Protein AF-A0A8T4UH67-F1 (afdb_monomer_lite)

pLDDT: mean 82.07, std 15.34, range [49.44, 96.0]

Foldseek 3Di:
DPPVVVVVVVVVVVVVPPPPDDPDDPQNVVQVVVQVVVPWDWDWDAFDDQLHGPDPDTATATDAPNGGDRHSVVCVVCNVVRPPD

Radius of gyration: 19.35 Å; chains: 1; bounding box: 38×39×51 Å

Structure (mmCIF, N/CA/C/O backbone):
data_AF-A0A8T4UH67-F1
#
_entry.id   AF-A0A8T4UH67-F1
#
loop_
_atom_site.group_PDB
_atom_site.id
_atom_site.ty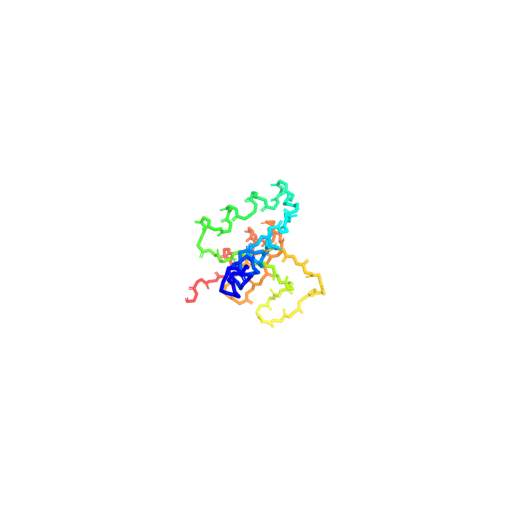pe_symbol
_atom_site.label_atom_id
_atom_site.label_alt_id
_atom_site.label_comp_id
_atom_site.label_asym_id
_atom_site.label_entity_id
_atom_site.label_seq_id
_atom_site.pdbx_PDB_ins_code
_atom_site.Cartn_x
_atom_site.Cartn_y
_atom_site.Cartn_z
_atom_site.occupancy
_atom_site.B_iso_or_equiv
_atom_site.auth_seq_id
_atom_site.auth_comp_id
_atom_site.auth_asym_id
_atom_site.auth_atom_id
_atom_site.pdbx_PDB_model_num
ATOM 1 N N . MET A 1 1 ? 22.456 -27.625 39.524 1.00 56.25 1 MET A N 1
ATOM 2 C CA . MET A 1 1 ? 21.592 -26.830 38.622 1.00 56.25 1 MET A CA 1
ATOM 3 C C . MET A 1 1 ? 20.677 -27.781 37.878 1.00 56.25 1 MET A C 1
ATOM 5 O O . MET A 1 1 ? 21.170 -28.632 37.148 1.00 56.25 1 MET A O 1
ATOM 9 N N . ASN A 1 2 ? 19.369 -27.700 38.124 1.00 56.06 2 ASN A N 1
ATOM 10 C CA . ASN A 1 2 ? 18.403 -28.609 37.514 1.00 56.06 2 ASN A CA 1
ATOM 11 C C . ASN A 1 2 ? 18.377 -28.372 36.004 1.00 56.06 2 ASN A C 1
ATOM 13 O O . ASN A 1 2 ? 18.154 -27.247 35.563 1.00 56.06 2 ASN A O 1
ATOM 17 N N . LYS A 1 3 ? 18.595 -29.434 35.223 1.00 64.00 3 LYS A N 1
ATOM 18 C CA . LYS A 1 3 ? 18.606 -29.430 33.748 1.00 64.00 3 LYS A CA 1
ATOM 19 C C . LYS A 1 3 ? 17.358 -28.745 33.155 1.00 64.00 3 LYS A C 1
ATOM 21 O O . LYS A 1 3 ? 17.432 -28.125 32.102 1.00 64.00 3 LYS A O 1
A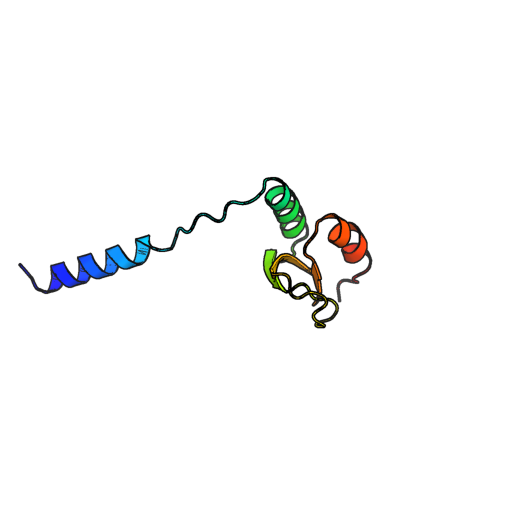TOM 26 N N . ASN A 1 4 ? 16.255 -28.762 33.907 1.00 68.12 4 ASN A N 1
ATOM 27 C CA . ASN A 1 4 ? 14.980 -28.125 33.578 1.00 68.12 4 ASN A CA 1
ATOM 28 C C . ASN A 1 4 ? 15.024 -26.585 33.626 1.00 68.12 4 ASN A C 1
ATOM 30 O O . ASN A 1 4 ? 14.324 -25.939 32.858 1.00 68.12 4 ASN A O 1
ATOM 34 N N . ILE A 1 5 ? 15.863 -25.984 34.475 1.00 71.69 5 ILE A N 1
ATOM 35 C CA . ILE A 1 5 ? 15.991 -24.519 34.586 1.00 71.69 5 ILE A CA 1
ATOM 36 C C . ILE A 1 5 ? 16.730 -23.955 33.366 1.00 71.69 5 ILE A C 1
ATOM 38 O O . ILE A 1 5 ? 16.359 -22.904 32.854 1.00 71.69 5 ILE A O 1
ATOM 42 N N . LEU A 1 6 ? 17.727 -24.681 32.849 1.00 70.94 6 LEU A N 1
ATOM 43 C CA . LEU A 1 6 ? 18.498 -24.259 31.676 1.00 70.94 6 LEU A CA 1
ATOM 44 C C . LEU A 1 6 ? 17.619 -24.172 30.415 1.00 70.94 6 LEU A C 1
ATOM 46 O O . LEU A 1 6 ? 17.755 -23.240 29.630 1.00 70.94 6 LEU A O 1
ATOM 50 N N . ILE A 1 7 ? 16.681 -25.111 30.257 1.00 73.25 7 ILE A N 1
ATOM 51 C CA . ILE A 1 7 ? 15.761 -25.160 29.110 1.00 73.25 7 ILE A CA 1
ATOM 52 C C . ILE A 1 7 ? 14.789 -23.972 29.132 1.00 73.25 7 ILE A C 1
ATOM 54 O O . ILE A 1 7 ? 14.543 -23.358 28.096 1.00 73.25 7 ILE A O 1
ATOM 58 N N . ILE A 1 8 ? 14.280 -23.609 30.312 1.00 71.94 8 ILE A N 1
ATOM 59 C CA . ILE A 1 8 ? 13.351 -22.481 30.468 1.00 71.94 8 ILE A CA 1
ATOM 60 C C . ILE A 1 8 ? 14.049 -21.155 30.134 1.00 71.94 8 ILE A C 1
ATOM 62 O O . ILE A 1 8 ? 13.479 -20.321 29.436 1.00 71.94 8 ILE A O 1
ATOM 66 N N . VAL A 1 9 ? 15.303 -20.978 30.563 1.00 71.56 9 VAL A N 1
ATOM 67 C CA . VAL A 1 9 ? 16.085 -19.763 30.267 1.00 71.56 9 VAL A CA 1
ATOM 68 C C . VAL A 1 9 ? 16.352 -19.613 28.765 1.00 71.56 9 VAL A C 1
ATOM 70 O O . VAL A 1 9 ? 16.252 -18.508 28.235 1.00 71.56 9 VAL A O 1
ATOM 73 N N . ILE A 1 10 ? 16.624 -20.715 28.058 1.00 71.69 10 ILE A N 1
ATOM 74 C CA . ILE A 1 10 ? 16.833 -20.701 26.602 1.00 71.69 10 ILE A CA 1
ATOM 75 C C . ILE A 1 10 ? 15.540 -20.327 25.861 1.00 71.69 10 ILE A C 1
ATOM 77 O O . ILE A 1 10 ? 15.587 -19.523 24.935 1.00 71.69 10 ILE A O 1
ATOM 81 N N . LEU A 1 11 ? 14.383 -20.844 26.288 1.00 64.19 11 LEU A N 1
ATOM 82 C CA . LEU A 1 11 ? 13.091 -20.522 25.667 1.00 64.19 11 LEU A CA 1
ATOM 83 C C . LEU A 1 11 ? 12.706 -19.042 25.816 1.00 64.19 11 LEU A C 1
ATOM 85 O O . LEU A 1 11 ? 12.160 -18.463 24.881 1.00 64.19 11 LEU A O 1
ATOM 89 N N . VAL A 1 12 ? 13.030 -18.410 26.947 1.00 67.12 12 VAL A N 1
ATOM 90 C CA . VAL A 1 12 ? 12.742 -16.981 27.177 1.00 67.12 12 VAL A CA 1
ATOM 91 C C . VAL A 1 12 ? 13.629 -16.068 26.319 1.00 67.12 12 VAL A C 1
ATOM 93 O O . VAL A 1 12 ? 13.176 -15.017 25.872 1.00 67.12 12 VAL A O 1
ATOM 96 N N . LEU A 1 13 ? 14.869 -16.473 26.024 1.00 60.47 13 LEU A N 1
ATOM 97 C CA . LEU A 1 13 ? 15.801 -15.677 25.215 1.00 60.47 13 LEU A CA 1
ATOM 98 C C . LEU A 1 13 ? 15.397 -15.573 23.733 1.00 60.47 13 LEU A C 1
ATOM 100 O O . LEU A 1 13 ? 15.708 -14.573 23.092 1.00 60.47 13 LEU A O 1
ATOM 104 N N . ILE A 1 14 ? 14.671 -16.557 23.193 1.00 62.28 14 ILE A N 1
ATOM 105 C CA . ILE A 1 14 ? 14.274 -16.581 21.772 1.00 62.28 14 ILE A CA 1
ATOM 106 C C . ILE A 1 14 ? 13.148 -15.568 21.482 1.00 62.28 14 ILE A C 1
ATOM 108 O O . ILE A 1 14 ? 13.062 -15.043 20.374 1.00 62.28 14 ILE A O 1
ATOM 112 N N . PHE A 1 15 ? 12.332 -15.209 22.479 1.00 58.47 15 PHE A N 1
ATOM 113 C CA . PHE A 1 15 ? 11.235 -14.243 22.309 1.00 58.47 15 PHE A CA 1
ATOM 114 C C . PHE A 1 15 ? 11.687 -12.775 22.216 1.00 58.47 15 PHE A C 1
ATOM 116 O O . PHE A 1 15 ? 10.902 -11.926 21.803 1.00 58.47 15 PHE A O 1
ATOM 123 N N . LEU A 1 16 ? 12.938 -12.451 22.560 1.00 55.59 16 LEU A N 1
ATOM 124 C CA . LEU A 1 16 ? 13.427 -11.064 22.593 1.00 55.59 16 LEU A CA 1
ATOM 125 C C . LEU A 1 16 ? 14.056 -10.580 21.274 1.00 55.59 16 LEU A C 1
ATOM 127 O O . LEU A 1 16 ? 14.398 -9.405 21.163 1.00 55.59 16 LEU A O 1
ATOM 131 N N . VAL A 1 17 ? 14.193 -11.446 20.264 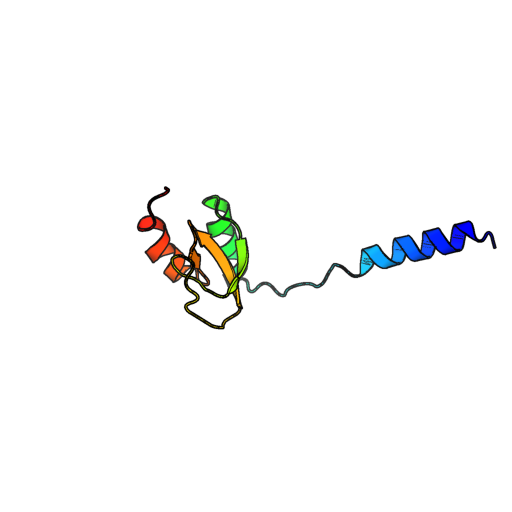1.00 57.34 17 VAL A N 1
ATOM 132 C CA . VAL A 1 17 ? 14.889 -11.121 18.998 1.00 57.34 17 VAL A CA 1
ATOM 133 C C . VAL A 1 17 ? 13.944 -10.536 17.927 1.00 57.34 17 VAL A C 1
ATOM 135 O O . VAL A 1 17 ? 14.386 -10.138 16.857 1.00 57.34 17 VAL A O 1
ATOM 138 N N . GLY A 1 18 ? 12.639 -10.421 18.201 1.00 54.25 18 GLY A N 1
ATOM 139 C CA . GLY A 1 18 ? 11.640 -10.010 17.202 1.00 54.25 18 GLY A CA 1
ATOM 140 C C . GLY A 1 18 ? 11.374 -8.507 17.045 1.00 54.25 18 GLY A C 1
ATOM 141 O O . GLY A 1 18 ? 10.603 -8.133 16.169 1.00 54.25 18 GLY A O 1
ATOM 142 N N . CYS A 1 19 ? 11.964 -7.628 17.859 1.00 55.59 19 CYS A N 1
ATOM 143 C CA . CYS A 1 19 ? 11.699 -6.183 17.779 1.00 55.59 19 CYS A CA 1
ATOM 144 C C . CYS A 1 19 ? 12.729 -5.454 16.902 1.00 55.59 19 CYS A C 1
ATOM 146 O O . CYS A 1 19 ? 13.434 -4.558 17.371 1.00 55.59 19 CYS A O 1
ATOM 148 N N . SER A 1 20 ? 12.813 -5.814 15.620 1.00 56.31 20 SER A N 1
ATOM 149 C CA . SER A 1 20 ? 13.451 -4.945 14.627 1.00 56.31 20 SER A CA 1
ATOM 150 C C . SER A 1 20 ? 12.552 -3.731 14.418 1.00 56.31 20 SER A C 1
ATOM 152 O O . SER A 1 20 ? 11.491 -3.824 13.809 1.00 56.31 20 SER A O 1
ATOM 154 N N . LYS A 1 21 ? 12.955 -2.592 14.987 1.00 49.44 21 LYS A N 1
ATOM 155 C CA . LYS A 1 21 ? 12.348 -1.288 14.717 1.00 49.44 21 LYS A CA 1
ATOM 156 C C . LYS A 1 21 ? 12.553 -0.952 13.245 1.00 49.44 21 LYS A C 1
ATOM 158 O O . LYS A 1 21 ? 13.632 -0.507 12.863 1.00 49.44 21 LYS A O 1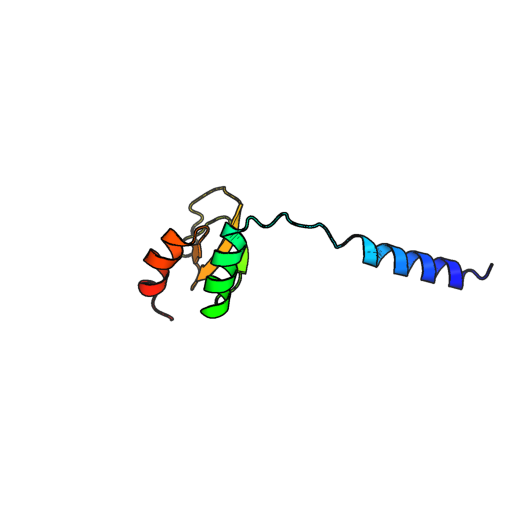
ATOM 163 N N . THR A 1 22 ? 11.520 -1.146 12.440 1.00 54.22 22 THR A N 1
ATOM 164 C CA . THR A 1 22 ? 11.403 -0.500 11.138 1.00 54.22 22 THR A CA 1
ATOM 165 C C . THR A 1 22 ? 11.269 0.993 11.412 1.00 54.22 22 THR A C 1
ATOM 167 O O . THR A 1 22 ? 10.336 1.428 12.089 1.00 54.22 22 THR A O 1
ATOM 170 N N . SER A 1 23 ? 12.254 1.771 10.980 1.00 49.50 23 SER A N 1
ATOM 171 C CA . SER A 1 23 ? 12.165 3.225 10.924 1.00 49.50 23 SER A CA 1
ATOM 172 C C . SER A 1 23 ? 11.043 3.580 9.952 1.00 49.50 23 SER A C 1
ATOM 174 O O . SER A 1 23 ? 11.269 3.602 8.748 1.00 49.50 23 SER A O 1
ATOM 176 N N . TYR A 1 24 ? 9.831 3.755 10.477 1.00 56.00 24 TYR A N 1
ATOM 177 C CA . TYR A 1 24 ? 8.717 4.312 9.721 1.00 56.00 24 TYR A CA 1
ATOM 178 C C . TYR A 1 24 ? 9.033 5.774 9.434 1.00 56.00 24 TYR A C 1
ATOM 180 O O . TYR A 1 24 ? 9.299 6.535 10.369 1.00 56.00 24 TYR A O 1
ATOM 188 N N . ASP A 1 25 ? 9.010 6.147 8.160 1.00 68.12 25 ASP A N 1
ATOM 189 C CA . ASP A 1 25 ? 8.935 7.548 7.772 1.00 68.12 25 ASP A CA 1
ATOM 190 C C . ASP A 1 25 ? 7.584 8.113 8.263 1.00 68.12 25 ASP A C 1
ATOM 192 O O . ASP A 1 25 ? 6.575 7.401 8.308 1.00 68.12 25 ASP A O 1
ATOM 196 N N . GLU A 1 26 ? 7.535 9.382 8.672 1.00 70.19 26 GLU A N 1
ATOM 197 C CA . GLU A 1 26 ? 6.273 10.016 9.086 1.00 70.19 26 GLU A CA 1
ATOM 198 C C . GLU A 1 26 ? 5.249 10.006 7.936 1.00 70.19 26 GLU A C 1
ATOM 200 O O . GLU A 1 26 ? 4.046 9.870 8.182 1.00 70.19 26 GLU A O 1
ATOM 205 N N . GLY A 1 27 ? 5.723 10.068 6.683 1.00 74.00 27 GLY A N 1
ATOM 206 C CA . GLY A 1 27 ? 4.887 9.907 5.490 1.00 74.00 27 GLY A CA 1
ATOM 207 C C . GLY A 1 27 ? 4.203 8.537 5.414 1.00 74.00 27 GLY A C 1
ATOM 208 O O . GLY A 1 27 ? 3.001 8.458 5.138 1.00 74.00 27 GLY A O 1
ATOM 209 N N . ASP A 1 28 ? 4.924 7.468 5.760 1.00 81.69 28 ASP A N 1
ATOM 210 C CA . ASP A 1 28 ? 4.396 6.099 5.761 1.00 81.69 28 ASP A CA 1
ATOM 211 C C . ASP A 1 28 ? 3.324 5.912 6.837 1.00 81.69 28 ASP A C 1
ATOM 213 O O . ASP A 1 28 ? 2.370 5.158 6.647 1.00 81.69 28 ASP A O 1
ATOM 217 N N . LEU A 1 29 ? 3.434 6.624 7.964 1.00 88.38 29 LEU A N 1
ATOM 218 C CA . LEU A 1 29 ? 2.432 6.565 9.028 1.00 88.38 29 LEU A CA 1
ATOM 219 C C . LEU A 1 29 ? 1.101 7.191 8.589 1.00 88.38 29 LEU A C 1
ATOM 221 O O . LEU A 1 29 ? 0.036 6.635 8.869 1.00 88.38 29 LEU A O 1
ATOM 225 N N . VAL A 1 30 ? 1.145 8.335 7.897 1.00 92.50 30 VAL A N 1
ATOM 226 C CA . VAL A 1 30 ? -0.064 8.972 7.349 1.00 92.50 30 VAL A CA 1
ATOM 227 C C . VAL A 1 30 ? -0.715 8.053 6.325 1.00 92.50 30 VAL A C 1
ATOM 229 O O . VAL A 1 30 ? -1.922 7.813 6.405 1.00 92.50 30 VAL A O 1
ATOM 232 N N . TYR A 1 31 ? 0.075 7.499 5.404 1.00 94.44 31 TYR A N 1
ATOM 233 C CA . TYR A 1 31 ? -0.457 6.613 4.379 1.00 94.44 31 TYR A CA 1
ATOM 234 C C . TYR A 1 31 ? -1.055 5.336 4.983 1.00 94.44 31 TYR A C 1
ATOM 236 O O . TYR A 1 31 ? -2.201 4.995 4.682 1.00 94.44 31 TYR A O 1
ATOM 244 N N . LYS A 1 32 ? -0.352 4.697 5.922 1.00 94.94 32 LYS A N 1
ATOM 245 C CA . LYS A 1 32 ? -0.858 3.540 6.665 1.00 94.94 32 LYS A CA 1
ATOM 246 C C . LYS A 1 32 ? -2.217 3.819 7.308 1.00 94.94 32 LYS A C 1
ATOM 248 O O . LYS A 1 32 ? -3.150 3.040 7.132 1.00 94.94 32 LYS A O 1
ATOM 253 N N . ASN A 1 33 ? -2.351 4.940 8.017 1.00 95.12 33 ASN A N 1
ATOM 254 C CA . ASN A 1 33 ? -3.609 5.292 8.677 1.00 95.12 33 ASN A CA 1
ATOM 255 C C . ASN A 1 33 ? -4.753 5.459 7.666 1.00 95.12 33 ASN A C 1
ATOM 257 O O . ASN A 1 33 ? -5.865 4.995 7.914 1.00 95.12 33 ASN A O 1
ATOM 261 N N . VAL A 1 34 ? -4.490 6.088 6.514 1.00 94.69 34 VAL A N 1
ATOM 262 C CA . VAL A 1 34 ? -5.475 6.202 5.425 1.00 94.69 34 VAL A CA 1
ATOM 263 C C . VAL A 1 34 ? -5.863 4.816 4.910 1.00 94.69 34 VAL A C 1
ATOM 265 O O . VAL A 1 34 ? -7.055 4.523 4.801 1.00 94.69 34 VAL A O 1
ATOM 268 N N . CYS A 1 35 ? -4.876 3.954 4.671 1.00 94.75 35 CYS A N 1
ATOM 269 C CA . CYS A 1 35 ? -5.061 2.581 4.222 1.00 94.75 35 CYS A CA 1
ATOM 270 C C . CYS A 1 35 ? -6.007 1.783 5.126 1.00 94.75 35 CYS A C 1
ATOM 272 O O . CYS A 1 35 ? -7.059 1.299 4.697 1.00 94.75 35 CYS A O 1
ATOM 274 N N . GLU A 1 36 ? -5.652 1.716 6.410 1.00 94.50 36 GLU A N 1
ATOM 275 C CA . GLU A 1 36 ? -6.366 0.946 7.422 1.00 94.50 36 GLU A CA 1
ATOM 276 C C . GLU A 1 36 ? -7.752 1.555 7.693 1.00 94.50 36 GLU A C 1
ATOM 278 O O . GLU A 1 36 ? -8.724 0.819 7.859 1.00 94.50 36 GLU A O 1
ATOM 283 N N . SER A 1 37 ? -7.894 2.889 7.647 1.00 95.38 37 SER A N 1
ATOM 284 C CA . SER A 1 37 ? -9.192 3.564 7.830 1.00 95.38 37 SER A CA 1
ATOM 285 C C . SER A 1 37 ? -10.218 3.223 6.745 1.00 95.38 37 SER A C 1
ATOM 287 O O . SER A 1 37 ? -11.422 3.246 7.008 1.00 95.38 37 SER A O 1
ATOM 289 N N . LYS A 1 38 ? -9.757 2.873 5.537 1.00 93.81 38 LYS A N 1
ATOM 290 C CA . LYS A 1 38 ? -10.613 2.406 4.437 1.00 93.81 38 LYS A CA 1
ATOM 291 C C . LYS A 1 38 ? -10.866 0.893 4.464 1.00 93.81 38 LYS A C 1
ATOM 293 O O . LYS A 1 38 ? -11.672 0.393 3.673 1.00 93.81 38 LYS A O 1
ATOM 298 N N . GLY A 1 39 ? -10.240 0.181 5.402 1.00 94.31 39 GLY A N 1
ATOM 299 C CA . GLY A 1 39 ? -10.372 -1.262 5.582 1.00 94.31 39 GLY A CA 1
ATOM 300 C C . GLY A 1 39 ? -9.505 -2.089 4.635 1.00 94.31 39 GLY A C 1
ATOM 301 O O . GLY A 1 39 ? -9.839 -3.245 4.387 1.00 94.31 39 GLY A O 1
ATOM 302 N N . TYR A 1 40 ? -8.436 -1.506 4.088 1.00 95.25 40 TYR A N 1
ATOM 303 C CA . TYR A 1 40 ? -7.458 -2.233 3.281 1.00 95.25 40 TYR A CA 1
ATOM 304 C C . TYR A 1 40 ? -6.310 -2.746 4.148 1.00 95.25 40 TYR A C 1
ATOM 306 O O . TYR A 1 40 ? -5.993 -2.171 5.192 1.00 95.25 40 TYR A O 1
ATOM 314 N N . GLU A 1 41 ? -5.686 -3.836 3.709 1.00 94.94 41 GLU A N 1
ATOM 315 C CA . GLU A 1 41 ? -4.516 -4.387 4.387 1.00 94.94 41 GLU A CA 1
ATOM 316 C C . GLU A 1 41 ? -3.270 -3.567 4.050 1.00 94.94 41 GLU A C 1
ATOM 318 O O . GLU A 1 41 ? -3.032 -3.215 2.892 1.00 94.94 41 GLU A O 1
ATOM 323 N N . TRP A 1 42 ? -2.473 -3.291 5.079 1.00 94.94 42 TRP A N 1
ATOM 324 C CA . TRP A 1 42 ? -1.179 -2.635 4.968 1.00 94.94 42 TRP A CA 1
ATOM 325 C C . TRP A 1 42 ? -0.066 -3.674 5.078 1.00 94.94 42 TRP A C 1
ATOM 327 O O . TRP A 1 42 ? 0.070 -4.335 6.112 1.00 94.94 42 TRP A O 1
ATOM 337 N N . MET A 1 43 ? 0.733 -3.836 4.026 1.00 94.56 43 MET A N 1
ATOM 338 C CA . MET A 1 43 ? 1.751 -4.886 3.973 1.00 94.56 43 MET A CA 1
ATOM 339 C C . MET A 1 43 ? 2.989 -4.464 3.189 1.00 94.56 43 MET A C 1
ATOM 341 O O . MET A 1 43 ? 2.930 -3.567 2.359 1.00 94.56 43 MET A O 1
ATOM 345 N N . GLU A 1 44 ? 4.115 -5.124 3.462 1.00 94.56 44 GLU A N 1
ATOM 346 C CA . GLU A 1 44 ? 5.348 -4.963 2.694 1.00 94.56 44 GLU A CA 1
ATOM 347 C C . GLU A 1 44 ? 5.385 -5.982 1.559 1.00 94.56 44 GLU A C 1
ATOM 349 O O . GLU A 1 44 ? 5.468 -7.190 1.799 1.00 94.56 44 GLU A O 1
ATOM 354 N N . MET A 1 45 ? 5.325 -5.511 0.317 1.00 93.44 45 MET A N 1
ATOM 355 C CA . MET A 1 45 ? 5.527 -6.363 -0.850 1.00 93.44 45 MET A CA 1
ATOM 356 C C . MET A 1 45 ? 5.920 -5.550 -2.086 1.00 93.44 45 MET A C 1
ATOM 358 O O . MET A 1 45 ? 6.055 -4.329 -2.065 1.00 93.44 45 MET A O 1
ATOM 362 N N . ILE A 1 46 ? 6.133 -6.258 -3.188 1.00 94.06 46 ILE A N 1
ATOM 363 C CA . ILE A 1 46 ? 6.414 -5.650 -4.481 1.00 94.06 46 ILE A CA 1
ATOM 364 C C . ILE 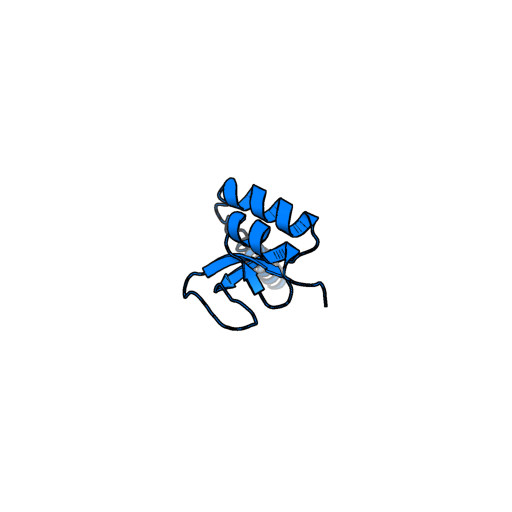A 1 46 ? 5.160 -4.965 -5.026 1.00 94.06 46 ILE A C 1
ATOM 366 O O . ILE A 1 46 ? 4.051 -5.494 -4.921 1.00 94.06 46 ILE A O 1
ATOM 370 N N . GLU A 1 47 ? 5.338 -3.811 -5.659 1.00 93.06 47 GLU A N 1
ATOM 371 C CA . GLU A 1 47 ? 4.254 -3.121 -6.345 1.00 93.06 47 GLU A CA 1
ATOM 372 C C . GLU A 1 47 ? 3.630 -3.959 -7.473 1.00 93.06 47 GLU A C 1
ATOM 374 O O . GLU A 1 47 ? 4.313 -4.441 -8.390 1.00 93.06 47 GLU A O 1
ATOM 379 N N . LYS A 1 48 ? 2.303 -4.104 -7.433 1.00 94.06 48 LYS A N 1
ATOM 380 C CA . LYS A 1 48 ? 1.548 -4.851 -8.442 1.00 94.06 48 LYS A CA 1
ATOM 381 C C . LYS A 1 48 ? 0.237 -4.166 -8.804 1.00 94.06 48 LYS A C 1
ATOM 383 O O . LYS A 1 48 ? -0.380 -3.498 -7.974 1.00 94.06 48 LYS A O 1
ATOM 388 N N . ARG A 1 49 ? -0.209 -4.384 -10.039 1.00 92.12 49 ARG A N 1
ATOM 389 C CA . ARG A 1 49 ? -1.517 -3.968 -10.553 1.00 92.12 49 ARG A CA 1
ATOM 390 C C . ARG A 1 49 ? -2.189 -5.159 -11.229 1.00 92.12 49 ARG A C 1
ATOM 392 O O . ARG A 1 49 ? -1.581 -5.769 -12.104 1.00 92.12 49 ARG A O 1
ATOM 399 N N . ASN A 1 50 ? -3.411 -5.503 -10.823 1.00 89.62 50 ASN A N 1
ATOM 400 C CA . ASN A 1 50 ? -4.161 -6.672 -11.305 1.00 89.62 50 ASN A CA 1
ATOM 401 C C . ASN A 1 50 ? -3.298 -7.949 -11.326 1.00 89.62 50 ASN A C 1
ATOM 403 O O . ASN A 1 50 ? -3.133 -8.585 -12.366 1.00 89.62 50 ASN A O 1
ATOM 407 N N . ASP A 1 51 ? -2.640 -8.241 -10.200 1.00 86.12 51 ASP A N 1
ATOM 408 C CA . ASP A 1 51 ? -1.691 -9.356 -10.034 1.00 86.12 51 ASP A CA 1
ATOM 409 C C . ASP A 1 51 ? -0.466 -9.367 -10.964 1.00 86.12 51 ASP A C 1
ATOM 411 O O . ASP A 1 51 ? 0.354 -10.284 -10.917 1.00 86.12 51 ASP A O 1
ATOM 415 N N . THR A 1 52 ? -0.266 -8.308 -11.745 1.00 92.75 52 THR A N 1
ATOM 416 C CA . THR A 1 52 ? 0.938 -8.111 -12.546 1.00 92.75 52 THR A CA 1
ATOM 417 C C . THR A 1 52 ? 1.913 -7.233 -11.783 1.00 92.75 52 THR A C 1
ATOM 419 O O . THR A 1 52 ? 1.593 -6.116 -11.382 1.00 92.75 52 THR A O 1
ATOM 422 N N . LYS A 1 53 ? 3.129 -7.736 -11.593 1.00 94.50 53 LYS A N 1
ATOM 423 C CA . LYS A 1 53 ? 4.243 -6.964 -11.047 1.00 94.50 53 LYS A CA 1
ATOM 424 C C . LYS A 1 53 ? 4.567 -5.786 -11.970 1.00 94.50 53 LYS A C 1
ATOM 426 O O . LYS A 1 53 ? 4.830 -6.008 -13.150 1.00 94.50 53 LYS A O 1
ATOM 431 N N . ILE A 1 54 ? 4.572 -4.565 -11.434 1.00 92.31 54 ILE A N 1
ATOM 432 C CA . ILE A 1 54 ? 4.877 -3.347 -12.211 1.00 92.31 54 ILE A CA 1
ATOM 433 C C . ILE A 1 54 ? 6.224 -2.717 -11.848 1.00 92.31 54 ILE A C 1
ATOM 435 O O . ILE A 1 54 ? 6.779 -1.959 -12.638 1.00 92.31 54 ILE A O 1
ATOM 439 N N . SER A 1 55 ? 6.777 -3.070 -10.688 1.00 90.19 55 SER A N 1
ATOM 440 C CA . SER A 1 55 ? 8.077 -2.601 -10.213 1.00 90.19 55 SER A CA 1
ATOM 441 C C . SER A 1 55 ? 8.843 -3.746 -9.552 1.00 90.19 55 SER A C 1
ATOM 443 O O . SER A 1 55 ? 8.254 -4.737 -9.136 1.00 90.19 55 SER A O 1
ATOM 445 N N . GLU A 1 56 ? 10.166 -3.636 -9.457 1.00 91.12 56 GLU A N 1
ATOM 446 C CA . GLU A 1 56 ? 11.002 -4.499 -8.603 1.00 91.12 56 GLU A CA 1
ATOM 447 C C . GLU A 1 56 ? 11.110 -3.948 -7.169 1.00 91.12 56 GLU A C 1
ATOM 449 O O . GLU A 1 56 ? 11.668 -4.604 -6.293 1.00 91.12 56 GLU A O 1
ATOM 454 N N . ASN A 1 57 ? 10.588 -2.742 -6.927 1.00 87.44 57 ASN A N 1
ATOM 455 C CA . ASN A 1 57 ? 10.688 -2.072 -5.640 1.00 87.44 57 ASN A CA 1
ATOM 456 C C . ASN A 1 57 ? 9.763 -2.724 -4.600 1.00 87.44 57 ASN A C 1
ATOM 458 O O . ASN A 1 57 ? 8.570 -2.909 -4.856 1.00 87.44 57 ASN A O 1
ATOM 462 N N . ILE A 1 58 ? 10.321 -3.049 -3.433 1.00 91.81 58 ILE A N 1
ATOM 463 C CA . ILE A 1 58 ? 9.566 -3.491 -2.259 1.00 91.81 58 ILE A CA 1
ATOM 464 C C . ILE A 1 58 ? 9.198 -2.242 -1.462 1.00 91.81 58 ILE A C 1
ATOM 466 O O . ILE A 1 58 ? 10.061 -1.421 -1.157 1.00 91.81 58 ILE A O 1
ATOM 470 N N . CYS A 1 59 ? 7.922 -2.103 -1.132 1.00 92.44 59 CYS A N 1
ATOM 471 C CA . CYS A 1 59 ? 7.396 -0.975 -0.375 1.00 92.44 59 CYS A CA 1
ATOM 472 C C . CYS A 1 59 ? 6.384 -1.482 0.656 1.00 92.44 59 CYS A C 1
ATOM 474 O O . CYS A 1 59 ? 5.806 -2.557 0.481 1.00 92.44 59 CYS A O 1
ATOM 476 N N . PHE A 1 60 ? 6.139 -0.698 1.703 1.00 93.69 60 PHE A N 1
ATOM 477 C CA . PHE A 1 60 ? 4.909 -0.842 2.473 1.00 93.69 60 PHE A CA 1
ATOM 478 C C . PHE A 1 60 ? 3.787 -0.092 1.750 1.00 93.69 60 PHE A C 1
ATOM 480 O O . PHE A 1 60 ? 3.965 1.065 1.372 1.00 93.69 60 PHE A O 1
ATOM 487 N N . GLY A 1 61 ? 2.656 -0.757 1.533 1.00 94.38 61 GLY A N 1
ATOM 488 C CA . GLY A 1 61 ? 1.577 -0.220 0.717 1.00 94.38 61 GLY A CA 1
ATOM 489 C C . GLY A 1 61 ? 0.210 -0.818 1.027 1.00 94.38 61 GLY A C 1
ATOM 490 O O . GLY A 1 61 ? 0.064 -1.722 1.856 1.00 94.38 61 GLY A O 1
ATOM 491 N N . CYS A 1 62 ? -0.809 -0.292 0.346 1.00 96.00 62 CYS A N 1
ATOM 492 C CA . CYS A 1 62 ? -2.183 -0.775 0.462 1.00 96.00 62 CYS A CA 1
ATOM 493 C C . CYS A 1 62 ? -2.492 -1.904 -0.507 1.00 96.00 62 CYS A C 1
ATOM 495 O O . CYS A 1 62 ? -2.250 -1.783 -1.710 1.00 96.00 62 CYS A O 1
ATOM 497 N N . MET A 1 63 ? -3.147 -2.944 0.005 1.00 95.44 63 MET A N 1
ATOM 498 C CA . MET A 1 63 ? -3.714 -4.029 -0.787 1.00 95.44 63 MET A CA 1
ATOM 499 C C . MET A 1 63 ? -5.179 -3.728 -1.146 1.00 95.44 63 MET A C 1
ATOM 501 O O . MET A 1 63 ? -6.072 -3.818 -0.303 1.00 95.44 63 MET A O 1
ATOM 505 N N . VAL A 1 64 ? -5.434 -3.381 -2.410 1.00 94.50 64 VAL A N 1
ATOM 506 C CA . VAL A 1 64 ? -6.758 -3.007 -2.939 1.00 94.50 64 VAL A CA 1
ATOM 507 C C . VAL A 1 64 ? -7.129 -3.929 -4.104 1.00 94.50 64 VAL A C 1
ATOM 509 O O . VAL A 1 64 ? -6.613 -3.772 -5.207 1.00 94.50 64 VAL A O 1
ATOM 512 N N . ASP A 1 65 ? -8.003 -4.910 -3.861 1.00 91.38 65 ASP A N 1
ATOM 513 C CA . ASP A 1 65 ? -8.548 -5.840 -4.874 1.00 91.38 65 ASP A CA 1
ATOM 514 C C . ASP A 1 65 ? -7.494 -6.383 -5.869 1.00 91.38 65 ASP A C 1
ATOM 516 O O . ASP A 1 65 ? -7.547 -6.147 -7.073 1.00 91.38 65 ASP A O 1
ATOM 520 N N . GLY A 1 66 ? -6.436 -7.025 -5.359 1.00 90.44 66 GLY A N 1
ATOM 521 C CA . GLY A 1 66 ? -5.351 -7.562 -6.203 1.00 90.44 66 GLY A CA 1
ATOM 522 C C . GLY A 1 66 ? -4.274 -6.547 -6.632 1.00 90.44 66 GLY A C 1
ATOM 523 O O . GLY A 1 66 ? -3.257 -6.941 -7.209 1.00 90.44 66 GLY A O 1
ATOM 524 N N . ASN A 1 67 ? -4.411 -5.265 -6.274 1.00 93.94 67 ASN A N 1
ATOM 525 C CA . ASN A 1 67 ? -3.416 -4.207 -6.496 1.00 93.94 67 ASN A CA 1
ATOM 526 C C . ASN A 1 67 ? -2.650 -3.863 -5.209 1.00 93.94 67 ASN A C 1
ATOM 528 O O . ASN A 1 67 ? -3.266 -3.548 -4.198 1.00 93.94 67 ASN A O 1
ATOM 532 N N . HIS A 1 68 ? -1.318 -3.894 -5.252 1.00 95.69 68 HIS A N 1
ATOM 533 C CA . HIS A 1 68 ? -0.476 -3.383 -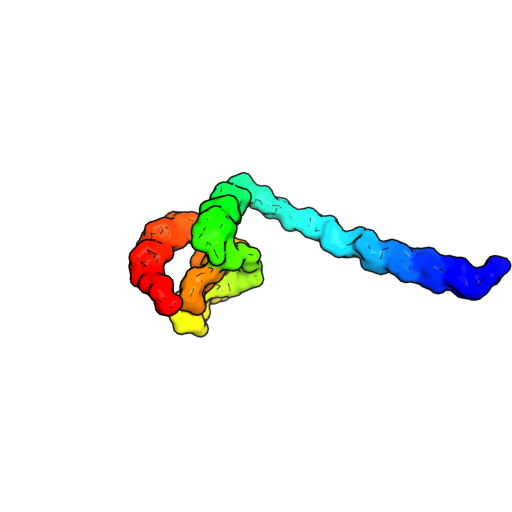4.169 1.00 95.69 68 HIS A CA 1
ATOM 534 C C . HIS A 1 68 ? 0.050 -2.010 -4.573 1.00 95.69 68 HIS A C 1
ATOM 536 O O . HIS A 1 68 ? 0.796 -1.920 -5.552 1.00 95.69 68 HIS A O 1
ATOM 542 N N . ILE A 1 69 ? -0.377 -0.967 -3.863 1.00 94.56 69 ILE A N 1
ATOM 543 C CA . ILE A 1 69 ? -0.104 0.436 -4.193 1.00 94.56 69 ILE A CA 1
ATOM 544 C C . ILE A 1 69 ? 0.892 0.996 -3.179 1.00 94.56 69 ILE A C 1
ATOM 546 O O . ILE A 1 69 ? 0.640 0.930 -1.980 1.00 94.56 69 ILE A O 1
ATOM 550 N N . CYS A 1 70 ? 2.024 1.515 -3.659 1.00 93.88 70 CYS A N 1
ATOM 551 C CA . CYS A 1 70 ? 3.147 1.918 -2.808 1.00 93.88 70 CYS A CA 1
ATOM 552 C C . CYS A 1 70 ? 3.068 3.354 -2.293 1.00 93.88 70 CYS A C 1
ATOM 554 O O . CYS A 1 70 ? 3.811 3.711 -1.382 1.00 93.88 70 CYS A O 1
ATOM 556 N N . THR A 1 71 ? 2.228 4.200 -2.889 1.00 93.06 71 THR A N 1
ATOM 557 C CA . THR A 1 71 ? 2.193 5.630 -2.573 1.00 93.06 71 THR A CA 1
ATOM 558 C C . THR A 1 71 ? 0.776 6.108 -2.290 1.00 93.06 71 THR A C 1
ATOM 560 O O . THR A 1 71 ? -0.200 5.626 -2.869 1.00 93.06 71 THR A O 1
ATOM 563 N N . LEU A 1 72 ? 0.660 7.091 -1.394 1.00 93.75 72 LEU A N 1
ATOM 564 C CA . LEU A 1 72 ? -0.624 7.701 -1.051 1.00 93.75 72 LEU A CA 1
ATOM 565 C C . LEU A 1 72 ? -1.269 8.397 -2.258 1.00 93.75 72 LEU A C 1
ATOM 567 O O . LEU A 1 72 ? -2.487 8.329 -2.418 1.00 93.75 72 LEU A O 1
ATOM 571 N N . ASP A 1 73 ? -0.469 9.039 -3.108 1.00 94.31 73 ASP A N 1
ATOM 572 C CA . ASP A 1 73 ? -0.969 9.744 -4.290 1.00 94.31 73 ASP A CA 1
ATOM 573 C C . ASP A 1 73 ? -1.615 8.765 -5.276 1.00 94.31 73 ASP A C 1
ATOM 575 O O . ASP A 1 73 ? -2.789 8.918 -5.614 1.00 94.31 73 ASP A O 1
ATOM 579 N N . GLU A 1 74 ? -0.918 7.683 -5.637 1.00 93.31 74 GLU A N 1
ATOM 580 C CA . GLU A 1 74 ? -1.489 6.648 -6.506 1.00 93.31 74 GLU A CA 1
ATOM 581 C C . GLU A 1 74 ? -2.697 5.961 -5.873 1.00 93.31 74 GLU A C 1
ATOM 583 O O . GLU A 1 74 ? -3.646 5.596 -6.565 1.00 93.31 74 GLU A O 1
ATOM 588 N N . PHE A 1 75 ? -2.690 5.778 -4.553 1.00 94.25 75 PHE A N 1
ATOM 589 C CA . PHE A 1 75 ? -3.830 5.205 -3.850 1.00 94.25 75 PHE A CA 1
ATOM 590 C C . PHE A 1 75 ? -5.066 6.091 -3.977 1.00 94.25 75 PHE A C 1
ATOM 592 O O . PHE A 1 75 ? -6.143 5.591 -4.291 1.00 94.25 75 PHE A O 1
ATOM 599 N N . ASN A 1 76 ? -4.914 7.401 -3.785 1.00 94.00 76 ASN A N 1
ATOM 600 C CA . ASN A 1 76 ? -6.014 8.352 -3.923 1.00 94.00 76 ASN A CA 1
ATOM 601 C C . ASN A 1 76 ? -6.551 8.422 -5.361 1.00 94.00 76 ASN A C 1
ATOM 603 O O . ASN A 1 76 ? -7.743 8.668 -5.549 1.00 94.00 76 ASN A O 1
ATOM 607 N N . GLU A 1 77 ? -5.701 8.190 -6.361 1.00 93.75 77 GLU A N 1
ATOM 608 C CA . GLU A 1 77 ? -6.096 8.153 -7.771 1.00 93.75 77 GLU A CA 1
ATOM 609 C C . GLU A 1 77 ? -6.791 6.842 -8.164 1.00 93.75 77 GLU A C 1
ATOM 611 O O . GLU A 1 77 ? -7.806 6.860 -8.864 1.00 93.75 77 GLU A O 1
ATOM 616 N N . LEU A 1 78 ? -6.257 5.700 -7.726 1.00 91.00 78 LEU A N 1
ATOM 617 C CA . LEU A 1 78 ? -6.678 4.380 -8.199 1.00 91.00 78 LEU A CA 1
ATOM 618 C C . LEU A 1 78 ? -7.793 3.761 -7.359 1.00 91.00 78 LEU A C 1
ATOM 620 O O . LEU A 1 78 ? -8.673 3.109 -7.918 1.00 91.00 78 LEU A O 1
ATOM 624 N N . GLU A 1 79 ? -7.790 3.954 -6.039 1.00 92.31 79 GLU A N 1
ATOM 625 C CA . GLU A 1 79 ? -8.767 3.324 -5.142 1.00 92.31 79 GLU A CA 1
ATOM 626 C C . GLU A 1 79 ? -10.226 3.629 -5.519 1.00 92.31 79 GLU A C 1
ATOM 628 O O . GLU A 1 79 ? -11.012 2.686 -5.570 1.00 92.31 79 GLU A O 1
ATOM 633 N N . PRO A 1 80 ? -10.611 4.866 -5.894 1.00 91.81 80 PRO A N 1
ATOM 634 C CA . PRO A 1 80 ? -11.981 5.149 -6.329 1.00 91.81 80 PRO A CA 1
ATOM 635 C C . PRO A 1 80 ? -12.376 4.470 -7.651 1.00 91.81 80 PRO A C 1
ATOM 637 O O . PRO A 1 80 ? -13.565 4.351 -7.953 1.00 91.81 80 PRO A O 1
ATOM 640 N N . LEU A 1 81 ? -11.396 4.074 -8.470 1.00 88.75 81 LEU A N 1
ATOM 641 C CA . LEU A 1 81 ? -11.601 3.446 -9.779 1.00 88.75 81 LEU A CA 1
ATOM 642 C C . LEU A 1 81 ? -11.665 1.918 -9.684 1.00 88.75 81 LEU A C 1
ATOM 644 O O . LEU A 1 81 ? -12.288 1.270 -10.531 1.00 88.75 81 LEU A O 1
ATOM 648 N N . ILE A 1 82 ? -11.041 1.348 -8.653 1.00 85.44 82 ILE A N 1
ATOM 649 C CA . ILE A 1 82 ? -11.108 -0.074 -8.337 1.00 85.44 82 ILE A CA 1
ATOM 650 C C . ILE A 1 82 ? -12.479 -0.325 -7.706 1.00 85.44 82 ILE A C 1
ATOM 652 O O . ILE A 1 82 ? -12.725 -0.051 -6.533 1.00 85.44 82 ILE A O 1
ATOM 656 N N . LYS A 1 83 ? -13.429 -0.795 -8.520 1.00 67.81 83 LYS A N 1
ATOM 657 C CA . LYS A 1 83 ? -14.758 -1.169 -8.031 1.00 67.81 83 LYS A CA 1
ATOM 658 C C . LYS A 1 83 ? -14.580 -2.256 -6.976 1.00 67.81 83 LYS A C 1
ATOM 660 O O . LYS A 1 83 ? -13.998 -3.283 -7.292 1.00 67.81 83 LYS A O 1
ATOM 665 N N . LYS A 1 84 ? -15.105 -2.046 -5.763 1.00 59.88 84 LYS A N 1
ATOM 666 C CA . LYS A 1 84 ? -15.255 -3.130 -4.782 1.00 59.88 84 LYS A CA 1
ATOM 667 C C . LYS A 1 84 ? -16.093 -4.236 -5.428 1.00 59.88 84 LYS A C 1
ATOM 669 O O . LYS A 1 84 ? -17.301 -4.061 -5.598 1.00 59.88 84 LYS A O 1
ATOM 674 N N . SER A 1 85 ? -15.398 -5.283 -5.860 1.00 56.16 85 SER A N 1
ATOM 675 C CA . SER A 1 85 ? -15.935 -6.536 -6.383 1.00 56.16 85 SER A CA 1
ATOM 676 C C . SER A 1 85 ? -16.742 -7.271 -5.317 1.00 56.16 85 SER A C 1
ATOM 678 O O . SER A 1 85 ? -16.328 -7.235 -4.134 1.00 56.16 85 SER A O 1
#

Secondary structure (DSSP, 8-state):
--HHHHHHHHHHHHTTS--------HHHHHHHHHHHHTTPEEEEEEEEETTEEEEEEEEEEEEETTEEE--HHHHHHHTTTS---

Sequence (85 aa):
MNKNILIIVILVLIFLVGCSKTSYDEGDLVYKNVCESKGYEWMEMIEKRNDTKISENICFGCMVDGNHICTLDEFNELEPLIKKS